Protein AF-A0A932GD07-F1 (afdb_monomer_lite)

Structure (mmCIF, N/CA/C/O backbone):
data_AF-A0A932GD07-F1
#
_entry.id   AF-A0A932GD07-F1
#
loop_
_atom_site.group_PDB
_atom_site.id
_atom_site.type_symbol
_atom_site.label_atom_id
_atom_site.label_alt_id
_atom_site.label_comp_id
_atom_site.label_asym_id
_atom_site.label_entity_id
_atom_site.label_seq_id
_atom_site.pdbx_PDB_ins_code
_atom_site.Cartn_x
_atom_site.Cartn_y
_atom_site.Cartn_z
_atom_site.occupancy
_atom_site.B_iso_or_equiv
_atom_site.auth_seq_id
_atom_site.auth_comp_id
_atom_site.auth_asym_id
_atom_site.auth_atom_id
_atom_site.pdbx_PDB_model_num
ATOM 1 N N . MET A 1 1 ? -8.151 -21.674 14.739 1.00 47.66 1 MET A N 1
ATOM 2 C CA . MET A 1 1 ? -7.615 -20.448 14.104 1.00 47.66 1 MET A CA 1
ATOM 3 C C . MET A 1 1 ? -7.558 -19.377 15.174 1.00 47.66 1 MET A C 1
ATOM 5 O O . MET A 1 1 ? -8.603 -18.967 15.656 1.00 47.66 1 MET A O 1
ATOM 9 N N . THR A 1 2 ? -6.364 -19.009 15.628 1.00 50.31 2 THR A N 1
ATOM 10 C CA . THR A 1 2 ? -6.179 -17.961 16.636 1.00 50.31 2 THR A CA 1
ATOM 11 C C . THR A 1 2 ? -6.640 -16.624 16.055 1.00 50.31 2 THR A C 1
ATOM 13 O O . THR A 1 2 ? -6.080 -16.126 15.080 1.00 50.31 2 THR A O 1
ATOM 16 N N . SER A 1 3 ? -7.724 -16.073 16.603 1.00 76.06 3 SER A N 1
ATOM 17 C CA . SER A 1 3 ? -8.221 -14.751 16.225 1.00 76.06 3 SER A CA 1
ATOM 18 C C . SER A 1 3 ? -7.315 -13.706 16.861 1.00 76.06 3 SER A C 1
ATOM 20 O O . SER A 1 3 ? -7.492 -13.350 18.023 1.00 76.06 3 SER A O 1
ATOM 22 N N . TYR A 1 4 ? -6.313 -13.244 16.118 1.00 79.31 4 TYR A N 1
ATOM 23 C CA . TYR A 1 4 ? -5.505 -12.113 16.556 1.00 79.31 4 TYR A CA 1
ATOM 24 C C . TYR A 1 4 ? -6.385 -10.857 16.621 1.00 79.31 4 TYR A C 1
ATOM 26 O O . TYR A 1 4 ? -7.177 -10.627 15.698 1.00 79.31 4 TYR A O 1
ATOM 34 N N . PRO A 1 5 ? -6.281 -10.046 17.689 1.00 80.81 5 PRO A N 1
ATOM 35 C CA . PRO A 1 5 ? -6.998 -8.783 17.757 1.00 80.81 5 PRO A CA 1
ATOM 36 C C . PRO A 1 5 ? -6.572 -7.900 16.579 1.00 80.81 5 PRO A C 1
ATOM 38 O O . PRO A 1 5 ? -5.385 -7.803 16.257 1.00 80.81 5 PRO A O 1
ATOM 41 N N . LYS A 1 6 ? -7.551 -7.288 15.902 1.00 81.50 6 LYS A N 1
ATOM 42 C CA . LYS A 1 6 ? -7.278 -6.394 14.770 1.00 81.50 6 LYS A CA 1
ATOM 43 C C . LYS A 1 6 ? -6.465 -5.204 15.257 1.00 81.50 6 LYS A C 1
ATOM 45 O O . LYS A 1 6 ? -6.765 -4.617 16.295 1.00 81.50 6 LYS A O 1
ATOM 50 N N . ARG A 1 7 ? -5.450 -4.833 14.484 1.00 82.62 7 ARG A N 1
ATOM 51 C CA . ARG A 1 7 ? -4.664 -3.626 14.765 1.00 82.62 7 ARG A CA 1
ATOM 52 C C . ARG A 1 7 ? -5.509 -2.393 14.455 1.00 82.62 7 ARG A C 1
ATOM 54 O O . ARG A 1 7 ? -6.289 -2.437 13.512 1.00 82.62 7 ARG A O 1
ATOM 61 N N . LEU A 1 8 ? -5.306 -1.292 15.182 1.00 79.75 8 LEU A N 1
ATOM 62 C CA . LEU A 1 8 ? -6.028 -0.029 14.956 1.00 79.75 8 LEU A CA 1
ATOM 63 C C . LEU A 1 8 ? -5.945 0.412 13.487 1.00 79.75 8 LEU A C 1
ATOM 65 O O . LEU A 1 8 ? -6.952 0.705 12.856 1.00 79.75 8 LEU A O 1
ATOM 69 N N . ILE A 1 9 ? -4.750 0.287 12.902 1.00 81.19 9 ILE A N 1
ATOM 70 C CA . ILE A 1 9 ? -4.521 0.545 11.480 1.00 81.19 9 ILE A CA 1
ATOM 71 C C . ILE A 1 9 ? -5.436 -0.308 10.609 1.00 81.19 9 ILE A C 1
ATOM 73 O O . ILE A 1 9 ? -5.901 0.210 9.626 1.00 81.19 9 ILE A O 1
ATOM 77 N N . GLU A 1 10 ? -5.710 -1.574 10.929 1.00 81.50 10 GLU A N 1
ATOM 78 C CA . GLU A 1 10 ? -6.576 -2.448 10.121 1.00 81.50 10 GLU A CA 1
ATOM 79 C C . GLU A 1 10 ? -8.071 -2.145 10.279 1.00 81.50 10 GLU A C 1
ATOM 81 O O . GLU A 1 10 ? -8.870 -2.608 9.458 1.00 81.50 10 GLU A O 1
ATOM 86 N N . VAL A 1 11 ? -8.437 -1.424 11.342 1.00 81.25 11 VAL A N 1
ATOM 87 C CA . VAL A 1 11 ? -9.799 -0.956 11.612 1.00 81.25 11 VAL A CA 1
ATOM 88 C C . VAL A 1 11 ? -10.048 0.355 10.868 1.00 81.25 11 VAL A C 1
ATOM 90 O O . VAL A 1 11 ? -10.994 0.418 10.086 1.00 81.25 11 VAL A O 1
ATOM 93 N N . ASP A 1 12 ? -9.163 1.339 11.034 1.00 82.50 12 ASP A N 1
ATOM 94 C CA . ASP A 1 12 ? -9.316 2.677 10.444 1.00 82.50 12 ASP A CA 1
ATOM 95 C C . ASP A 1 12 ? -8.833 2.749 8.985 1.00 82.50 12 ASP A C 1
ATOM 97 O O . ASP A 1 12 ? -9.356 3.516 8.179 1.00 82.50 12 ASP A O 1
ATOM 101 N N . LEU A 1 13 ? -7.864 1.912 8.601 1.00 85.19 13 LEU A N 1
ATOM 102 C CA . LEU A 1 13 ? -7.305 1.845 7.251 1.00 85.19 13 LEU A CA 1
ATOM 103 C C . LEU A 1 13 ? -7.271 0.387 6.745 1.00 85.19 13 LEU A C 1
ATOM 105 O O . LEU A 1 13 ? -6.529 -0.451 7.250 1.00 85.19 13 LEU A O 1
ATOM 109 N N . PRO A 1 14 ? -7.986 0.015 5.672 1.00 87.75 14 PRO A N 1
ATOM 110 C CA . PRO A 1 14 ? -8.029 -1.377 5.214 1.00 87.75 14 PRO A CA 1
ATOM 111 C C . PRO A 1 14 ? -6.716 -1.844 4.533 1.00 87.75 14 PRO A C 1
ATOM 113 O O . PRO A 1 14 ? -6.677 -2.143 3.335 1.00 87.75 14 PRO A O 1
ATOM 116 N N . ILE A 1 15 ? -5.631 -1.995 5.303 1.00 88.31 15 ILE A N 1
ATOM 117 C CA . ILE A 1 15 ? -4.259 -2.267 4.844 1.00 88.31 15 ILE A CA 1
ATOM 118 C C . ILE A 1 15 ? -4.147 -3.588 4.083 1.00 88.31 15 ILE A C 1
ATOM 120 O O . ILE A 1 15 ? -3.403 -3.682 3.105 1.00 88.31 15 ILE A O 1
ATOM 124 N N . LYS A 1 16 ? -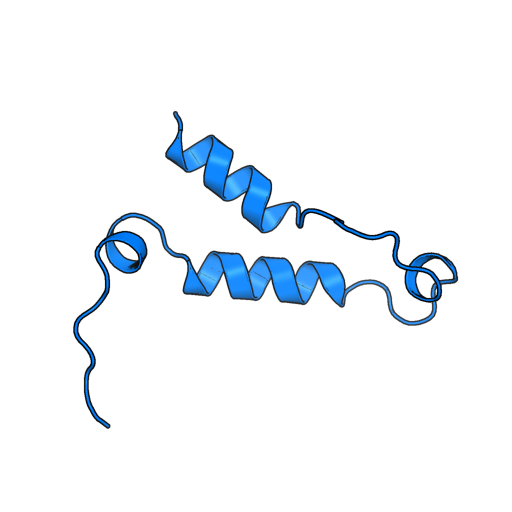4.934 -4.601 4.468 1.00 89.00 16 LYS A N 1
ATOM 125 C CA . LYS A 1 16 ? -4.973 -5.903 3.785 1.00 89.00 16 LYS A CA 1
ATOM 126 C C . LYS A 1 16 ? -5.484 -5.763 2.352 1.00 89.00 16 LYS A C 1
ATOM 128 O O . LYS A 1 16 ? -4.914 -6.358 1.439 1.00 89.00 16 LYS A O 1
ATOM 133 N N . ARG A 1 17 ? -6.533 -4.957 2.146 1.00 89.69 17 ARG A N 1
ATOM 134 C CA . ARG A 1 17 ? -7.082 -4.687 0.808 1.00 89.69 17 ARG A CA 1
ATOM 135 C C . ARG A 1 17 ? -6.098 -3.856 -0.011 1.00 89.69 17 ARG A C 1
ATOM 137 O O . ARG A 1 17 ? -5.786 -4.236 -1.136 1.00 89.69 17 ARG A O 1
ATOM 144 N N . ILE A 1 18 ? -5.540 -2.797 0.577 1.00 91.38 18 ILE A N 1
ATOM 145 C CA . ILE A 1 18 ? -4.547 -1.927 -0.078 1.00 91.38 18 ILE A CA 1
ATOM 146 C C . ILE A 1 18 ? -3.334 -2.743 -0.545 1.00 91.38 18 ILE A C 1
ATOM 148 O O . ILE A 1 18 ? -2.932 -2.657 -1.704 1.00 91.38 18 ILE A O 1
ATOM 152 N N . SER A 1 19 ? -2.807 -3.608 0.322 1.00 89.75 19 SER A N 1
ATOM 153 C CA . SER A 1 19 ? -1.663 -4.476 0.018 1.00 89.75 19 SER A CA 1
ATOM 154 C C . SER A 1 19 ? -1.972 -5.485 -1.090 1.00 89.75 19 SER A C 1
ATOM 156 O O . SER A 1 19 ? -1.132 -5.729 -1.957 1.00 89.75 19 SER A O 1
ATOM 158 N N . ALA A 1 20 ? -3.182 -6.054 -1.107 1.00 91.81 20 ALA A N 1
ATOM 159 C CA . ALA A 1 20 ? -3.606 -6.963 -2.169 1.00 91.81 20 ALA A CA 1
ATOM 160 C C . ALA A 1 20 ? -3.660 -6.256 -3.536 1.00 91.81 20 ALA A C 1
ATOM 162 O O . ALA A 1 20 ? -3.150 -6.794 -4.522 1.00 91.81 20 ALA A O 1
ATOM 163 N N . HIS A 1 21 ? -4.209 -5.038 -3.587 1.00 92.00 21 HIS A N 1
ATOM 164 C CA . HIS A 1 21 ? -4.237 -4.225 -4.805 1.00 92.00 21 HIS A CA 1
ATOM 165 C C . HIS A 1 21 ? -2.833 -3.800 -5.249 1.00 92.00 21 HIS A C 1
ATOM 167 O O . HIS A 1 21 ? -2.499 -3.979 -6.418 1.00 92.00 21 HIS A O 1
ATOM 173 N N . ALA A 1 22 ? -1.987 -3.337 -4.326 1.00 90.19 22 ALA A N 1
ATOM 174 C CA . ALA A 1 22 ? -0.603 -2.958 -4.610 1.00 90.19 22 ALA A CA 1
ATOM 175 C C . ALA A 1 22 ? 0.217 -4.126 -5.187 1.00 90.19 22 ALA A C 1
ATOM 177 O O . ALA A 1 22 ? 0.964 -3.961 -6.153 1.00 90.19 22 ALA A O 1
ATOM 178 N N . ARG A 1 23 ? 0.045 -5.335 -4.634 1.00 88.31 23 ARG A N 1
ATOM 179 C CA . ARG A 1 23 ? 0.698 -6.548 -5.146 1.00 88.31 23 ARG A CA 1
ATOM 180 C C . ARG A 1 23 ? 0.205 -6.911 -6.544 1.00 88.31 23 ARG A C 1
ATOM 182 O O . ARG A 1 23 ? 1.021 -7.253 -7.396 1.00 88.31 23 ARG A O 1
ATOM 189 N N . ARG A 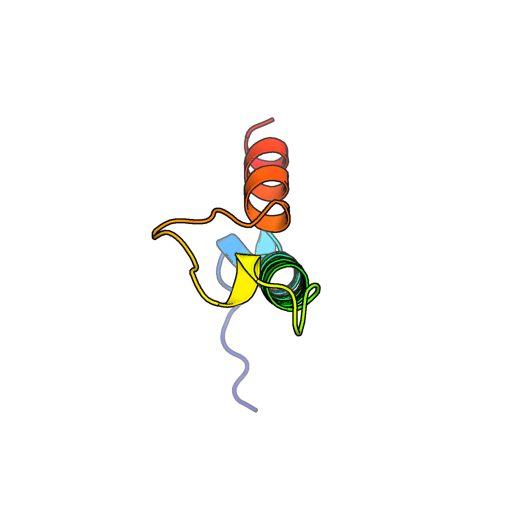1 24 ? -1.106 -6.808 -6.789 1.00 88.12 24 ARG A N 1
ATOM 190 C CA . ARG A 1 24 ? -1.686 -7.038 -8.119 1.00 88.12 24 ARG A CA 1
ATOM 191 C C . ARG A 1 24 ? -1.086 -6.078 -9.138 1.00 88.12 24 ARG A C 1
ATOM 193 O O . ARG A 1 24 ? -0.671 -6.529 -10.193 1.00 88.12 24 ARG A O 1
ATOM 200 N N . GLU A 1 25 ? -0.976 -4.798 -8.786 1.00 86.31 25 GLU A N 1
ATOM 201 C CA . GLU A 1 25 ? -0.405 -3.734 -9.620 1.00 86.31 25 GLU A CA 1
ATOM 202 C C . GLU A 1 25 ? 1.029 -4.039 -10.077 1.00 86.31 25 GLU A C 1
ATOM 204 O O . GLU A 1 25 ? 1.382 -3.847 -11.243 1.00 86.31 25 GLU A O 1
ATOM 209 N N . LYS A 1 26 ? 1.844 -4.593 -9.173 1.00 79.19 26 LYS A N 1
ATOM 210 C CA . LYS A 1 26 ? 3.222 -5.003 -9.472 1.00 79.19 26 LYS A CA 1
ATOM 211 C C . LYS A 1 26 ? 3.293 -6.167 -10.467 1.00 79.19 26 LYS A C 1
ATOM 213 O O . LYS A 1 26 ? 4.273 -6.270 -11.197 1.00 79.19 26 LYS A O 1
ATOM 218 N N . SER A 1 27 ? 2.257 -7.001 -10.512 1.00 78.00 27 SER A N 1
ATOM 219 C CA . SER A 1 27 ? 2.190 -8.224 -11.314 1.00 78.00 27 SER A CA 1
ATOM 220 C C . SER A 1 27 ? 1.390 -8.064 -12.613 1.00 78.00 27 SER A C 1
ATOM 222 O O . SER A 1 27 ? 1.098 -9.057 -13.255 1.00 78.00 27 SER A O 1
ATOM 224 N N . ILE A 1 28 ? 0.964 -6.863 -13.023 1.00 79.94 28 ILE A N 1
ATOM 225 C CA . ILE A 1 28 ? 0.096 -6.730 -14.218 1.00 79.94 28 ILE A CA 1
ATOM 226 C C . ILE A 1 28 ? 0.884 -6.939 -15.517 1.00 79.94 28 ILE A C 1
ATOM 228 O O . ILE A 1 28 ? 0.373 -7.497 -16.483 1.00 79.94 28 ILE A O 1
ATOM 232 N N . ARG A 1 29 ? 2.133 -6.473 -15.556 1.00 77.19 29 ARG A N 1
ATOM 233 C CA . ARG A 1 29 ? 2.960 -6.484 -16.765 1.00 77.19 29 ARG A CA 1
ATOM 234 C C . ARG A 1 29 ? 3.933 -7.652 -16.680 1.00 77.19 29 ARG A C 1
ATOM 236 O O . ARG A 1 29 ? 5.015 -7.499 -16.139 1.00 77.19 29 ARG A O 1
ATOM 243 N N . HIS A 1 30 ? 3.547 -8.819 -17.176 1.00 76.12 30 HIS A N 1
ATOM 244 C CA . HIS A 1 30 ? 4.484 -9.928 -17.368 1.00 76.12 30 HIS A CA 1
ATOM 245 C C . HIS A 1 30 ? 5.090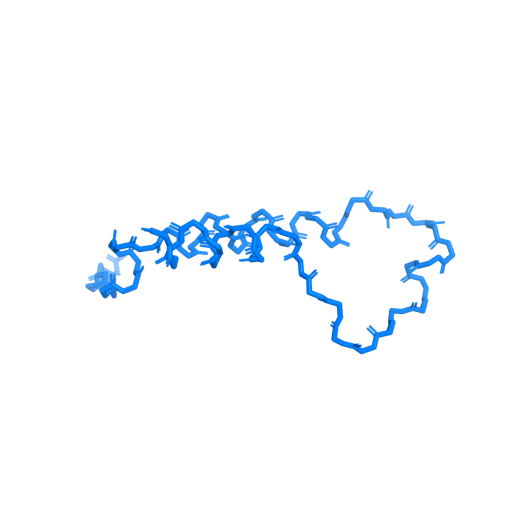 -9.836 -18.775 1.00 76.12 30 HIS A C 1
ATOM 247 O O . HIS A 1 30 ? 4.383 -9.495 -19.720 1.00 76.12 30 HIS A O 1
ATOM 253 N N . GLY A 1 31 ? 6.391 -10.101 -18.921 1.00 77.44 31 GLY A N 1
ATOM 254 C CA . GLY A 1 31 ? 7.056 -10.170 -20.233 1.00 77.44 31 GLY A CA 1
ATOM 255 C C . GLY A 1 31 ? 7.417 -8.826 -20.878 1.00 77.44 31 GLY A C 1
ATOM 256 O O . GLY A 1 31 ? 7.945 -8.805 -21.984 1.00 77.44 31 GLY A O 1
ATOM 257 N N . HIS A 1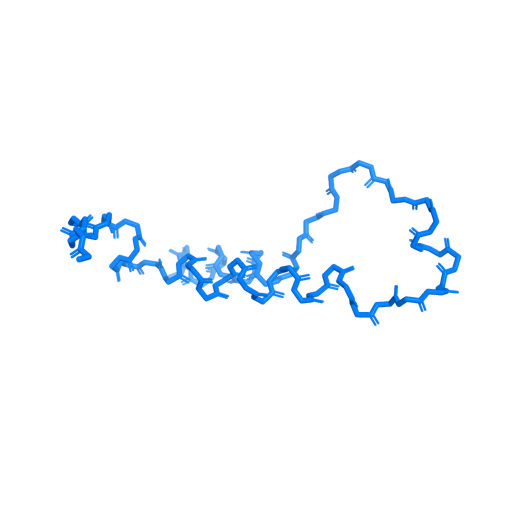 32 ? 7.179 -7.698 -20.203 1.00 80.44 32 HIS A N 1
ATOM 258 C CA . HIS A 1 32 ? 7.586 -6.383 -20.705 1.00 80.44 32 HIS A CA 1
ATOM 259 C C . HIS A 1 32 ? 9.014 -6.045 -20.252 1.00 80.44 32 HIS A C 1
ATOM 261 O O . HIS A 1 32 ? 9.359 -6.276 -19.094 1.00 80.44 32 HIS A O 1
ATOM 267 N N . ILE A 1 33 ? 9.835 -5.422 -21.103 1.00 80.75 33 ILE A N 1
ATOM 268 C CA . ILE A 1 33 ? 11.248 -5.100 -20.797 1.00 80.75 33 ILE A CA 1
ATOM 269 C C . ILE A 1 33 ? 11.376 -4.245 -19.521 1.00 80.75 33 ILE A C 1
ATOM 271 O O . ILE A 1 33 ? 12.278 -4.441 -18.711 1.00 80.75 33 ILE A O 1
ATOM 275 N N . SER A 1 34 ? 10.405 -3.366 -19.256 1.00 74.88 34 SER A N 1
ATOM 276 C CA . SER A 1 34 ? 10.364 -2.569 -18.015 1.00 74.88 34 SER A CA 1
ATOM 277 C C . SER A 1 34 ? 10.096 -3.373 -16.730 1.00 74.88 34 SER A C 1
ATOM 279 O O . SER A 1 34 ? 10.112 -2.807 -15.638 1.00 74.88 34 SER A O 1
ATOM 281 N N . THR A 1 35 ? 9.840 -4.679 -16.836 1.00 75.00 35 THR A N 1
ATOM 282 C CA . THR A 1 35 ? 9.750 -5.602 -15.690 1.00 75.00 35 THR A CA 1
ATOM 283 C C . THR A 1 35 ? 11.032 -6.390 -15.444 1.00 75.00 35 THR A C 1
ATOM 285 O O . THR A 1 35 ? 11.179 -6.962 -14.369 1.00 75.00 35 THR A O 1
ATOM 288 N N . LEU A 1 36 ? 11.978 -6.341 -16.389 1.00 76.06 36 LEU A N 1
ATOM 289 C CA . LEU A 1 36 ? 13.311 -6.943 -16.298 1.00 76.06 36 LEU A CA 1
ATOM 290 C C . LEU A 1 36 ? 14.240 -6.108 -15.405 1.00 76.06 36 LEU A C 1
ATOM 292 O O . LEU A 1 36 ? 14.980 -6.653 -14.593 1.00 76.06 36 LEU A O 1
ATOM 296 N N . HIS A 1 37 ? 14.149 -4.779 -15.506 1.00 76.75 37 HIS A N 1
ATOM 297 C CA . HIS A 1 37 ? 14.876 -3.847 -14.648 1.00 76.75 37 HIS A CA 1
ATOM 298 C C . HIS A 1 37 ? 13.899 -2.990 -13.840 1.00 76.75 37 HIS A C 1
ATOM 300 O O . HIS A 1 37 ? 13.346 -1.998 -14.319 1.00 76.75 37 HIS A O 1
ATOM 306 N N . ILE A 1 38 ? 13.663 -3.397 -12.594 1.00 73.06 38 ILE A N 1
ATOM 307 C CA . ILE A 1 38 ? 12.861 -2.629 -11.646 1.00 73.06 38 ILE A CA 1
ATOM 308 C C . ILE A 1 38 ? 13.804 -1.702 -10.884 1.00 73.06 38 ILE A C 1
ATOM 310 O O . ILE A 1 38 ? 14.580 -2.153 -10.045 1.00 73.06 38 ILE A O 1
ATOM 314 N N . TRP A 1 39 ? 13.696 -0.400 -11.145 1.00 71.62 39 TRP A N 1
ATOM 315 C CA . TRP A 1 39 ? 14.360 0.613 -10.331 1.00 71.62 39 TRP A CA 1
ATOM 316 C C . TRP A 1 39 ? 13.919 0.507 -8.872 1.00 71.62 39 TRP A C 1
ATOM 318 O O . TRP A 1 39 ? 12.752 0.220 -8.565 1.00 71.62 39 TRP A O 1
ATOM 328 N N . TRP A 1 40 ? 14.861 0.741 -7.965 1.00 65.00 40 TRP A N 1
ATOM 329 C CA . TRP A 1 40 ? 14.590 0.734 -6.537 1.00 65.00 40 TRP A CA 1
ATOM 330 C C . TRP A 1 40 ? 13.526 1.792 -6.195 1.00 65.00 40 TRP A C 1
ATOM 332 O O . TRP A 1 40 ? 13.482 2.868 -6.785 1.00 65.00 40 TRP A O 1
ATOM 342 N N . ALA A 1 41 ? 12.645 1.458 -5.248 1.00 67.12 41 ALA A N 1
ATOM 343 C CA . ALA A 1 41 ? 11.588 2.327 -4.714 1.00 67.12 41 ALA A CA 1
ATOM 344 C C . ALA A 1 41 ? 10.392 2.683 -5.632 1.00 67.12 41 ALA A C 1
ATOM 346 O O . ALA A 1 41 ? 9.790 3.748 -5.477 1.00 67.12 41 ALA A O 1
ATOM 347 N N . ARG A 1 42 ? 9.930 1.783 -6.517 1.00 77.88 42 ARG A N 1
ATOM 348 C CA . ARG A 1 42 ? 8.611 1.975 -7.163 1.00 77.88 42 ARG A CA 1
ATOM 349 C C . ARG A 1 42 ? 7.473 1.945 -6.133 1.00 77.88 42 ARG A C 1
ATOM 351 O O . ARG A 1 42 ? 7.195 0.901 -5.541 1.00 77.88 42 ARG A O 1
ATOM 358 N N . ARG A 1 43 ? 6.793 3.082 -5.954 1.00 80.94 43 ARG A N 1
ATOM 359 C CA . ARG A 1 43 ? 5.618 3.214 -5.080 1.00 80.94 43 ARG A CA 1
ATOM 360 C C . ARG A 1 43 ? 4.358 2.722 -5.813 1.00 80.94 43 ARG A C 1
ATOM 362 O O . ARG A 1 43 ? 4.065 3.242 -6.888 1.00 80.94 43 ARG A O 1
ATOM 369 N N . PRO A 1 44 ? 3.625 1.728 -5.281 1.00 86.38 44 PRO A N 1
ATOM 370 C CA . PRO A 1 44 ? 2.380 1.262 -5.890 1.00 86.38 44 PRO A CA 1
ATOM 371 C C . PRO A 1 44 ? 1.289 2.333 -5.768 1.00 86.38 44 PRO A C 1
ATOM 373 O O . PRO A 1 44 ? 1.088 2.888 -4.681 1.00 86.38 44 PRO A O 1
ATOM 376 N N . LEU A 1 45 ? 0.557 2.605 -6.854 1.00 89.25 45 LEU A N 1
ATOM 377 C CA . LEU A 1 45 ? -0.476 3.647 -6.877 1.00 89.25 45 LEU A CA 1
ATOM 378 C C . LEU A 1 45 ? -1.586 3.347 -5.875 1.00 89.25 45 LEU A C 1
ATOM 380 O O . LEU A 1 45 ? -2.105 4.270 -5.250 1.00 89.25 45 LEU A O 1
ATOM 384 N N . ALA A 1 46 ? -1.920 2.069 -5.675 1.00 91.19 46 ALA A N 1
ATOM 385 C CA . ALA A 1 46 ? -2.887 1.660 -4.660 1.00 91.19 46 ALA A CA 1
ATOM 386 C C . ALA A 1 46 ? -2.515 2.162 -3.251 1.00 91.19 46 ALA A C 1
ATOM 388 O O . ALA A 1 46 ? -3.391 2.612 -2.516 1.00 91.19 46 ALA A O 1
ATOM 389 N N . ALA A 1 47 ? -1.227 2.134 -2.887 1.00 90.00 47 ALA A N 1
ATOM 390 C CA . ALA A 1 47 ? -0.773 2.646 -1.596 1.00 90.00 47 ALA A CA 1
ATOM 391 C C . ALA A 1 47 ? -0.801 4.180 -1.559 1.00 90.00 47 ALA A C 1
ATOM 393 O O . ALA A 1 47 ? -1.311 4.752 -0.603 1.00 90.00 47 ALA A O 1
ATOM 394 N N . CYS A 1 48 ? -0.326 4.852 -2.612 1.00 91.69 48 CYS A N 1
ATOM 395 C CA . CYS A 1 48 ? -0.350 6.317 -2.686 1.00 91.69 48 CYS A CA 1
ATOM 396 C C . CYS A 1 48 ? -1.773 6.886 -2.600 1.00 91.69 48 CYS A C 1
ATOM 398 O O . CYS A 1 48 ? -2.008 7.833 -1.856 1.00 91.69 48 CYS A O 1
ATOM 400 N N . ARG A 1 49 ? -2.735 6.287 -3.313 1.00 92.75 49 ARG A N 1
ATOM 401 C CA . ARG A 1 49 ? -4.145 6.708 -3.272 1.00 92.75 49 ARG A CA 1
ATOM 402 C C . ARG A 1 49 ? -4.745 6.519 -1.883 1.00 92.75 49 ARG A C 1
ATOM 404 O O . ARG A 1 49 ? -5.428 7.412 -1.403 1.00 92.75 49 ARG A O 1
ATOM 411 N N . ALA A 1 50 ? -4.452 5.394 -1.230 1.00 91.94 50 ALA A N 1
ATOM 412 C CA . ALA A 1 50 ? -4.924 5.145 0.127 1.00 91.94 50 ALA A CA 1
ATOM 413 C C . ALA A 1 50 ? -4.379 6.167 1.134 1.00 91.94 50 ALA A C 1
ATOM 415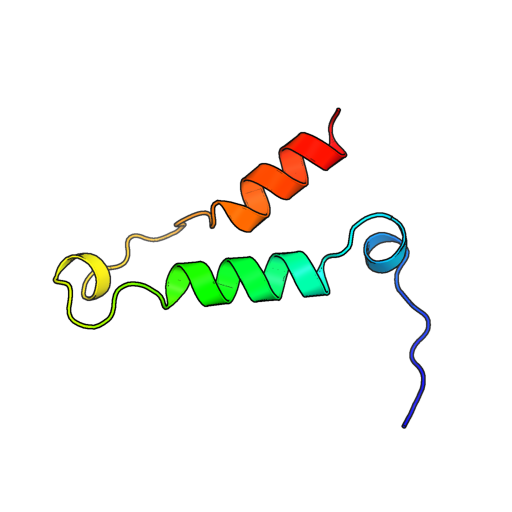 O O . ALA A 1 50 ? -5.130 6.631 1.981 1.00 91.94 50 ALA A O 1
ATOM 416 N N . VAL A 1 51 ? -3.103 6.550 1.013 1.00 89.44 51 VAL A N 1
ATOM 417 C CA . VAL A 1 51 ? -2.493 7.579 1.871 1.00 89.44 51 VAL A CA 1
ATOM 418 C C . VAL A 1 51 ? -3.152 8.942 1.660 1.00 89.44 51 VAL A C 1
ATOM 420 O O . VAL A 1 51 ? -3.461 9.607 2.637 1.00 89.44 51 VAL A O 1
ATOM 423 N N . ILE A 1 52 ? -3.415 9.340 0.410 1.00 90.94 52 ILE A N 1
ATOM 424 C CA . ILE A 1 52 ? -4.097 10.612 0.112 1.00 90.94 52 ILE A CA 1
ATOM 425 C C . ILE A 1 52 ? -5.508 10.625 0.710 1.00 90.94 52 ILE A C 1
ATOM 427 O O . ILE A 1 52 ? -5.883 11.598 1.348 1.00 90.94 52 ILE A O 1
ATOM 431 N N . CYS A 1 53 ? -6.273 9.541 0.549 1.00 88.12 53 CYS A N 1
ATOM 432 C CA . CYS A 1 53 ? -7.616 9.441 1.124 1.00 88.12 53 CYS A CA 1
ATOM 433 C C . CYS A 1 53 ? -7.624 9.375 2.656 1.00 88.12 53 CYS A C 1
ATOM 435 O O . CYS A 1 53 ? -8.629 9.724 3.251 1.00 88.12 53 CYS A O 1
ATOM 437 N N . ALA A 1 54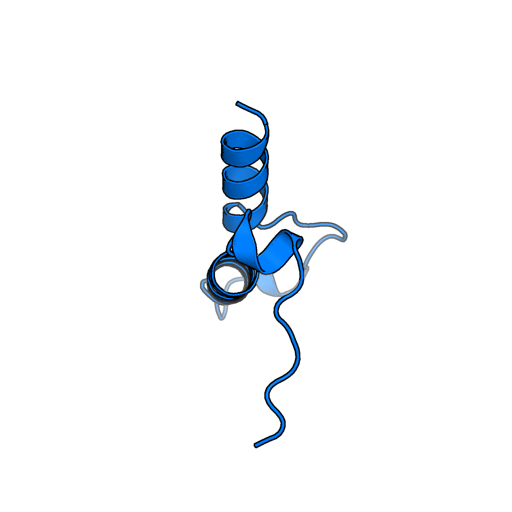 ? -6.550 8.895 3.285 1.00 87.00 54 ALA A N 1
ATOM 438 C CA . ALA A 1 54 ? -6.428 8.864 4.742 1.00 87.00 54 ALA A CA 1
ATOM 439 C C . ALA A 1 54 ? -5.946 10.201 5.335 1.00 87.00 54 ALA A C 1
ATOM 441 O O . ALA A 1 54 ? -6.023 10.385 6.544 1.00 87.00 54 ALA A O 1
ATOM 442 N N . ALA A 1 55 ? -5.398 11.094 4.504 1.00 84.00 55 ALA A N 1
ATOM 443 C CA . ALA A 1 55 ? -4.860 12.391 4.913 1.00 84.00 55 ALA A CA 1
ATOM 444 C C . ALA A 1 55 ? -5.833 13.567 4.694 1.00 84.00 55 ALA A C 1
ATOM 446 O O . ALA A 1 55 ? -5.508 14.682 5.100 1.00 84.00 55 ALA A O 1
ATOM 447 N N . LEU A 1 56 ? -6.971 13.330 4.030 1.00 67.12 56 LEU A N 1
ATOM 448 C CA . LEU A 1 56 ? -8.044 14.296 3.772 1.00 67.12 56 LEU A CA 1
ATOM 449 C C . LEU A 1 56 ? -9.211 14.042 4.733 1.00 67.12 56 LEU A C 1
ATOM 451 O O . LEU A 1 56 ? -9.763 15.036 5.247 1.00 67.12 56 LEU A O 1
#

Foldseek 3Di:
DDDDPDDPCCVLAVVVVLVVQQVVQLVPDDPDPCNVDDDPDDDRVSVVVSVVVSVD

Sequence (56 aa):
MTSYPKRLIEVDLPIKRISAHARREKSIRHGHISTLHIWWARRPLAACRAVICAAL

Radius of gyration: 14.7 Å; chains: 1; bounding box: 25×35×39 Å

pLDDT: mean 81.6, std 9.32, range [47.66, 92.75]

Secondary structure (DSSP, 8-state):
---PPPPHHHHHS-HHHHHHHHHHHHTS--S-GGGTS--TT---HHHHHHHHHHH-